Protein AF-W1XSA5-F1 (afdb_monomer)

Secondary structure (DSSP, 8-state):
-----------TT-EEEE-GGGHHHHHHTTTTS-STT----HHHHHHTT----TT-SSSHHHHHHHHHHHHS-S-EEEE-S--------SS--TTTS--TTHHHH-

Radius of gyration: 15.91 Å; Cα contacts (8 Å, |Δi|>4): 79; chains: 1; bounding box: 35×41×37 Å

Organism: NCBI:txid408170

Foldseek 3Di:
DDDDPPPPDPPPDDKDKAALVCVVVCVVVVVLQACQPDDDDPVQCVVQVQDFDPVAPHRSRSVSSVSCRVSDGDIDIDDPDPPDDDDDDPPDDPVNDDDPPVVVSD

Solvent-accessible surface area (backbone atoms only — not comparable to full-atom values): 7148 Å² total; per-residue (Å²): 143,80,90,76,80,80,71,67,69,85,62,78,89,55,61,51,78,41,50,68,87,47,45,67,57,41,54,76,67,62,60,43,62,55,61,87,83,63,89,78,64,64,68,56,34,65,76,66,69,62,67,72,51,86,88,46,90,67,61,31,46,26,50,40,48,48,54,47,54,69,73,49,85,65,74,46,79,46,64,62,61,82,86,66,89,86,84,84,70,98,57,87,39,84,90,70,54,89,60,98,55,52,86,77,73,108

Structure (mmCIF, N/CA/C/O backbone):
data_AF-W1XSA5-F1
#
_entry.id   AF-W1XSA5-F1
#
loop_
_atom_site.group_PDB
_atom_site.id
_atom_site.type_symbol
_atom_site.label_atom_id
_atom_site.label_alt_id
_atom_site.label_comp_id
_atom_site.label_asym_id
_atom_site.label_entity_id
_atom_site.label_seq_id
_atom_site.pdbx_PDB_ins_code
_atom_site.Cartn_x
_atom_site.Cartn_y
_atom_site.Cartn_z
_atom_site.occupancy
_atom_site.B_iso_or_equiv
_atom_site.auth_seq_id
_atom_site.auth_comp_id
_atom_site.auth_asym_id
_atom_site.auth_atom_id
_atom_site.pdbx_PDB_model_num
ATOM 1 N N . LYS A 1 1 ? 7.020 -29.120 0.492 1.00 42.50 1 LYS A N 1
ATOM 2 C CA . LYS A 1 1 ? 6.938 -28.919 1.964 1.00 42.50 1 LYS A CA 1
ATOM 3 C C . LYS A 1 1 ? 7.883 -27.783 2.342 1.00 42.50 1 LYS A C 1
ATOM 5 O O . LYS A 1 1 ? 9.059 -28.045 2.530 1.00 42.50 1 LYS A O 1
ATOM 10 N N . SER A 1 2 ? 7.400 -26.546 2.431 1.00 34.56 2 SER A N 1
ATOM 11 C CA . SER A 1 2 ? 8.154 -25.473 3.085 1.00 34.56 2 SER A CA 1
ATOM 12 C C . SER A 1 2 ? 7.176 -24.592 3.850 1.00 34.56 2 SER A C 1
ATOM 14 O O . SER A 1 2 ? 6.292 -23.957 3.285 1.00 34.56 2 SER A O 1
ATOM 16 N N . ASN A 1 3 ? 7.273 -24.688 5.171 1.00 41.38 3 ASN A N 1
ATOM 17 C CA . ASN A 1 3 ? 6.504 -23.929 6.139 1.00 41.38 3 ASN A CA 1
ATOM 18 C C . ASN A 1 3 ? 7.018 -22.489 6.171 1.00 41.38 3 ASN A C 1
ATOM 20 O O . ASN A 1 3 ? 8.068 -22.241 6.758 1.00 41.38 3 ASN A O 1
ATOM 24 N N . ARG A 1 4 ? 6.230 -21.537 5.673 1.00 43.44 4 ARG A N 1
ATOM 25 C CA . ARG A 1 4 ? 6.171 -20.183 6.250 1.00 43.44 4 ARG A CA 1
ATOM 26 C C . ARG A 1 4 ? 4.731 -19.701 6.344 1.00 43.44 4 ARG A C 1
ATOM 28 O O . ARG A 1 4 ? 4.363 -18.629 5.888 1.00 43.44 4 ARG A O 1
ATOM 35 N N . LYS A 1 5 ? 3.903 -20.505 7.010 1.00 45.41 5 LYS A N 1
ATOM 36 C CA . LYS A 1 5 ? 2.730 -19.966 7.688 1.00 45.41 5 LYS A CA 1
ATOM 37 C C . LYS A 1 5 ? 3.240 -19.198 8.902 1.00 45.41 5 LYS A C 1
ATOM 39 O O . LYS A 1 5 ? 3.378 -19.783 9.973 1.00 45.41 5 LYS A O 1
ATOM 44 N N . GLN A 1 6 ? 3.543 -17.913 8.748 1.00 45.28 6 GLN A N 1
ATOM 45 C CA . GLN A 1 6 ? 3.586 -17.038 9.915 1.00 45.28 6 GLN A CA 1
ATOM 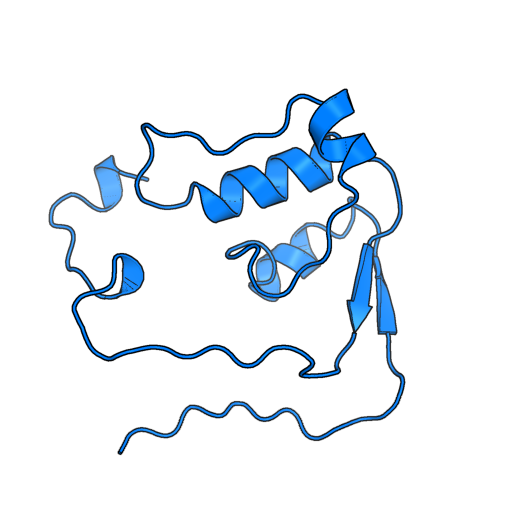46 C C . GLN A 1 6 ? 2.126 -16.767 10.298 1.00 45.28 6 GLN A C 1
ATOM 48 O O . GLN A 1 6 ? 1.552 -15.728 9.999 1.00 45.28 6 GLN A O 1
ATOM 53 N N . ILE A 1 7 ? 1.485 -17.791 10.870 1.00 44.00 7 ILE A N 1
ATOM 54 C CA . ILE A 1 7 ? 0.234 -17.616 11.595 1.00 44.00 7 ILE A CA 1
ATOM 55 C C . ILE A 1 7 ? 0.648 -16.905 12.874 1.00 44.00 7 ILE A C 1
ATOM 57 O O . ILE A 1 7 ? 1.108 -17.533 13.827 1.00 44.00 7 ILE A O 1
ATOM 61 N N . LEU A 1 8 ? 0.530 -15.581 12.866 1.00 39.62 8 LEU A N 1
ATOM 62 C CA . LEU A 1 8 ? 0.326 -14.853 14.103 1.00 39.62 8 LEU A CA 1
ATOM 63 C C . LEU A 1 8 ? -1.017 -15.362 14.644 1.00 39.62 8 LEU A C 1
ATOM 65 O O . LEU A 1 8 ? -2.052 -15.257 13.987 1.00 39.62 8 LEU A O 1
ATOM 69 N N . SER A 1 9 ? -0.965 -16.058 15.778 1.00 40.66 9 SER A N 1
ATOM 70 C CA . SER A 1 9 ? -2.136 -16.515 16.529 1.00 40.66 9 SER A CA 1
ATOM 71 C C . SER A 1 9 ? -3.151 -15.375 16.697 1.00 40.66 9 SER A C 1
ATOM 73 O O . SER A 1 9 ? -2.713 -14.232 16.837 1.00 40.66 9 SER A O 1
ATOM 75 N N . PRO A 1 10 ? -4.471 -15.644 16.744 1.00 41.78 10 PRO A N 1
ATOM 76 C CA . PRO A 1 10 ? -5.47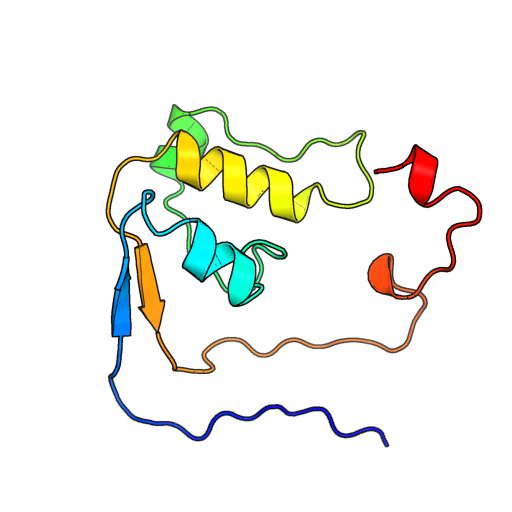9 -14.596 16.842 1.00 41.78 10 PRO A CA 1
ATOM 77 C C . PRO A 1 10 ? -5.429 -13.956 18.235 1.00 41.78 10 PRO A C 1
ATOM 79 O O . PRO A 1 10 ? -6.114 -14.387 19.163 1.00 41.78 10 PRO A O 1
ATOM 82 N N . LEU A 1 11 ? -4.593 -12.932 18.392 1.00 43.62 11 LEU A N 1
ATOM 83 C CA . LEU A 1 11 ? -4.739 -11.950 19.456 1.00 43.62 11 LEU A CA 1
ATOM 84 C C . LEU A 1 11 ? -5.926 -11.078 19.045 1.00 43.62 11 LEU A C 1
ATOM 86 O O . LEU A 1 11 ? -5.840 -10.294 18.103 1.00 43.62 11 LEU A O 1
ATOM 90 N N . LYS A 1 12 ? -7.068 -11.341 19.684 1.00 48.50 12 LYS A N 1
ATOM 91 C CA . LYS A 1 12 ? -8.342 -10.661 19.443 1.00 48.50 12 LYS A CA 1
ATOM 92 C C . LYS A 1 12 ? -8.186 -9.144 19.595 1.00 48.50 12 LYS A C 1
ATOM 94 O O . LYS A 1 12 ? -7.674 -8.687 20.611 1.00 48.50 12 LYS A O 1
ATOM 99 N N . ASP A 1 13 ? -8.701 -8.407 18.614 1.00 55.09 13 ASP A N 1
ATOM 100 C CA . ASP A 1 13 ? -9.112 -6.997 18.700 1.00 55.09 13 ASP A CA 1
ATOM 101 C C . ASP A 1 13 ? -8.045 -5.912 18.949 1.00 55.09 13 ASP A C 1
ATOM 103 O O . ASP A 1 13 ? -8.393 -4.757 19.205 1.00 55.09 13 ASP A O 1
ATOM 107 N N . GLU A 1 14 ? -6.752 -6.195 18.789 1.00 73.75 14 GLU A N 1
ATOM 108 C CA . GLU A 1 14 ? -5.744 -5.128 18.817 1.00 73.75 14 GLU A CA 1
ATOM 109 C C . GLU A 1 14 ? -5.548 -4.525 17.420 1.00 73.75 14 GLU A C 1
ATOM 111 O O . GLU A 1 14 ? -4.915 -5.099 16.529 1.00 73.75 14 GLU A O 1
ATOM 116 N N . SER A 1 15 ? -6.119 -3.332 17.223 1.00 81.75 15 SER A N 1
ATOM 117 C CA . SER A 1 15 ? -5.815 -2.482 16.075 1.00 81.75 15 SER A CA 1
ATOM 118 C C . SER A 1 15 ? -5.096 -1.220 16.514 1.00 81.75 15 SER A C 1
ATOM 120 O O . SER A 1 15 ? -5.584 -0.515 17.398 1.00 81.75 15 SER A O 1
ATOM 122 N N . ILE A 1 16 ? -4.003 -0.889 15.839 1.00 88.94 16 ILE A N 1
ATOM 123 C CA . ILE A 1 16 ? -3.302 0.377 16.034 1.00 88.94 16 ILE A CA 1
ATOM 124 C C . ILE A 1 16 ? -3.766 1.395 14.995 1.00 88.94 16 ILE A C 1
ATOM 126 O O . ILE A 1 16 ? -4.085 1.053 13.851 1.00 88.94 16 ILE A O 1
ATOM 130 N N . ILE A 1 17 ? -3.812 2.656 15.411 1.00 89.81 17 ILE A N 1
ATOM 131 C CA . ILE A 1 17 ? -4.094 3.790 14.538 1.00 89.81 17 ILE A CA 1
ATOM 132 C C . ILE A 1 17 ? -2.788 4.556 14.367 1.00 89.81 17 ILE A C 1
ATOM 134 O O . ILE A 1 17 ? -2.210 5.009 15.350 1.00 89.81 17 ILE A O 1
ATOM 138 N N . LEU A 1 18 ? -2.348 4.689 13.122 1.00 88.00 18 LEU A N 1
ATOM 139 C CA . LEU A 1 18 ? -1.174 5.461 12.735 1.00 88.00 18 LEU A CA 1
ATOM 140 C C . LEU A 1 18 ? -1.573 6.690 11.921 1.00 88.00 18 LEU A C 1
ATOM 142 O O . LE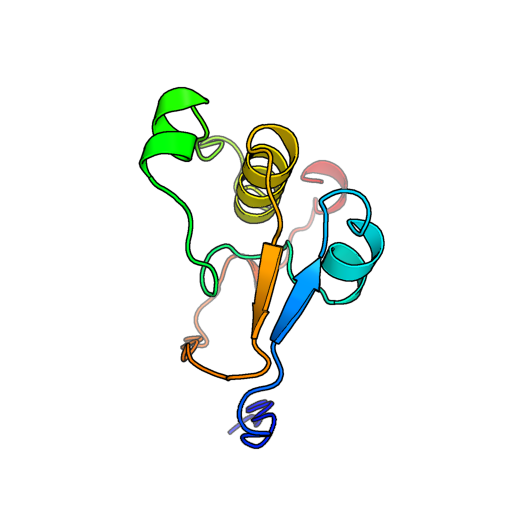U A 1 18 ? -2.643 6.730 11.302 1.00 88.00 18 LEU A O 1
ATOM 146 N N . ASP A 1 19 ? -0.689 7.675 11.883 1.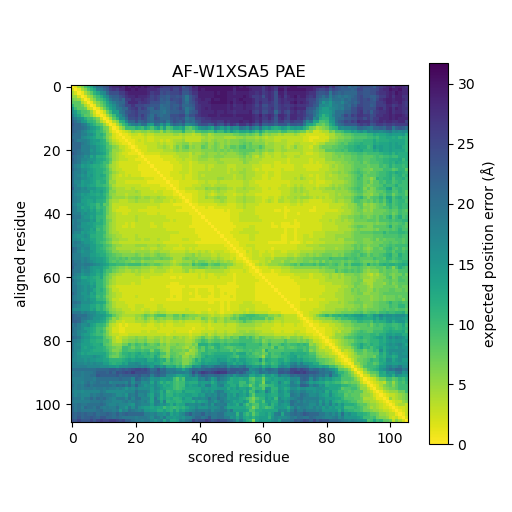00 86.31 19 ASP A N 1
ATOM 147 C CA . ASP A 1 19 ? -0.740 8.794 10.948 1.00 86.31 19 ASP A CA 1
ATOM 148 C C . ASP A 1 19 ? 0.299 8.592 9.830 1.00 86.31 19 ASP A C 1
ATOM 150 O O . ASP A 1 19 ? 1.216 7.777 9.935 1.00 86.31 19 ASP A O 1
ATOM 154 N N . ARG A 1 20 ? 0.207 9.371 8.747 1.00 81.38 20 ARG A N 1
ATOM 155 C CA . ARG A 1 20 ? 1.218 9.372 7.677 1.00 81.38 20 ARG A CA 1
ATOM 156 C C . ARG A 1 20 ? 2.626 9.661 8.208 1.00 81.38 20 ARG A C 1
ATOM 158 O O . ARG A 1 20 ? 3.608 9.238 7.608 1.00 81.38 20 ARG A O 1
ATOM 165 N N . LYS A 1 21 ? 2.727 10.409 9.314 1.00 84.31 21 LYS A N 1
ATOM 166 C CA . LYS A 1 21 ? 4.004 10.742 9.966 1.00 84.31 21 LYS A CA 1
ATOM 167 C C . LYS A 1 21 ? 4.708 9.507 10.534 1.00 84.31 21 LYS A C 1
ATOM 169 O O . LYS A 1 21 ? 5.930 9.514 10.638 1.00 84.31 21 LYS A O 1
ATOM 174 N N . ASP A 1 22 ? 3.967 8.432 10.799 1.00 86.75 22 ASP A N 1
ATOM 175 C CA . ASP A 1 22 ? 4.496 7.141 11.248 1.00 86.75 22 ASP A CA 1
ATOM 176 C C . ASP A 1 22 ? 5.008 6.280 10.081 1.00 86.75 22 ASP A C 1
ATOM 178 O O . ASP A 1 22 ? 5.143 5.061 10.202 1.00 86.75 22 ASP A O 1
ATOM 182 N N . PHE A 1 23 ? 5.306 6.907 8.938 1.00 86.44 23 PHE A N 1
ATOM 183 C CA . PHE A 1 23 ? 5.831 6.276 7.729 1.00 86.44 23 PHE A CA 1
ATOM 184 C C . PHE A 1 23 ? 6.945 5.262 8.011 1.00 86.44 23 PHE A C 1
ATOM 186 O O . PHE A 1 23 ? 6.911 4.146 7.495 1.00 86.44 23 PHE A O 1
ATOM 193 N N . PHE A 1 24 ? 7.905 5.622 8.868 1.00 88.00 24 PHE A N 1
ATOM 194 C CA . PHE A 1 24 ? 9.020 4.740 9.211 1.00 88.00 24 PHE A CA 1
ATOM 195 C C . PHE A 1 24 ? 8.561 3.422 9.844 1.00 88.00 24 PHE A C 1
ATOM 197 O O . PHE A 1 24 ? 9.154 2.385 9.562 1.00 88.00 24 PHE A O 1
ATOM 204 N N . ASN A 1 25 ? 7.480 3.423 10.629 1.00 88.75 25 ASN A N 1
ATOM 205 C CA . ASN A 1 25 ? 6.924 2.195 11.200 1.00 88.75 25 ASN A CA 1
ATOM 206 C C . ASN A 1 25 ? 6.315 1.312 10.104 1.00 88.75 25 ASN A C 1
ATOM 208 O O . ASN A 1 25 ? 6.603 0.119 10.038 1.00 88.75 25 ASN A O 1
ATOM 212 N N . LEU A 1 26 ? 5.539 1.907 9.191 1.00 88.00 26 LEU A N 1
ATOM 213 C CA . LEU A 1 26 ? 4.937 1.196 8.055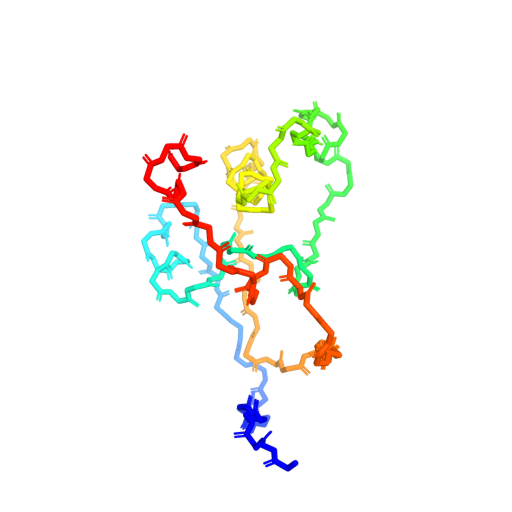 1.00 88.00 26 LEU A CA 1
ATOM 214 C C . LEU A 1 26 ? 5.995 0.555 7.151 1.00 88.00 26 LEU A C 1
ATOM 216 O O . LEU A 1 26 ? 5.829 -0.586 6.713 1.00 88.00 26 LEU A O 1
ATOM 220 N N . TYR A 1 27 ? 7.074 1.291 6.885 1.00 89.06 27 TYR A N 1
ATOM 221 C CA . TYR A 1 27 ? 8.198 0.817 6.088 1.00 89.06 27 TYR A CA 1
ATOM 222 C C . TYR A 1 27 ? 8.949 -0.317 6.798 1.00 89.06 27 TYR A C 1
ATOM 224 O O . TYR A 1 27 ? 9.115 -1.392 6.225 1.00 89.06 27 TYR A O 1
ATOM 232 N N . ASN A 1 28 ? 9.320 -0.126 8.070 1.00 87.75 28 ASN A N 1
ATOM 233 C CA . ASN A 1 28 ? 10.061 -1.122 8.853 1.00 87.75 28 ASN A CA 1
ATOM 234 C C . ASN A 1 28 ? 9.283 -2.430 9.051 1.00 87.75 28 ASN A C 1
ATOM 236 O O . ASN A 1 28 ? 9.883 -3.500 9.120 1.00 87.75 28 ASN A O 1
ATOM 240 N N . TRP A 1 29 ? 7.952 -2.368 9.118 1.00 87.56 29 TRP A N 1
ATOM 241 C CA . TRP A 1 29 ? 7.096 -3.555 9.212 1.00 87.56 29 TRP A CA 1
ATOM 242 C C . TRP A 1 29 ? 6.777 -4.192 7.859 1.00 87.56 29 TRP A C 1
ATOM 244 O O . TRP A 1 29 ? 5.945 -5.095 7.790 1.00 87.56 29 TRP A O 1
ATOM 254 N N . ASN A 1 30 ? 7.425 -3.739 6.780 1.00 87.25 30 ASN A N 1
ATOM 255 C CA . ASN A 1 30 ? 7.237 -4.269 5.433 1.00 87.25 30 ASN A CA 1
ATOM 256 C C . ASN A 1 30 ? 5.775 -4.164 4.949 1.00 87.25 30 ASN A C 1
ATOM 258 O O . ASN A 1 30 ? 5.323 -4.944 4.110 1.00 87.25 30 ASN A O 1
ATOM 262 N N . LEU A 1 31 ? 5.016 -3.194 5.475 1.00 88.50 31 LEU A N 1
ATOM 263 C CA . LEU A 1 31 ? 3.598 -3.028 5.163 1.00 88.50 31 LEU A CA 1
ATOM 264 C C . LEU A 1 31 ? 3.371 -2.232 3.880 1.00 88.50 31 LEU A C 1
ATOM 266 O O . LEU A 1 31 ? 2.237 -2.172 3.431 1.00 88.50 31 LEU A O 1
ATOM 270 N N . LEU A 1 32 ? 4.388 -1.633 3.263 1.00 89.69 32 LEU A N 1
ATOM 271 C CA . LEU A 1 32 ? 4.212 -0.791 2.072 1.00 89.69 32 LEU A CA 1
ATOM 272 C C . LEU A 1 32 ? 4.382 -1.533 0.745 1.00 89.69 32 LEU A C 1
ATOM 274 O O . LEU A 1 32 ? 4.033 -0.985 -0.291 1.00 89.69 32 LEU A O 1
ATOM 278 N N . ASN A 1 33 ? 4.871 -2.770 0.762 1.00 87.44 33 ASN A N 1
ATOM 279 C CA . ASN A 1 33 ? 5.352 -3.422 -0.458 1.00 87.44 33 ASN A CA 1
ATOM 280 C C . ASN A 1 33 ? 4.271 -4.080 -1.315 1.00 87.44 33 ASN A C 1
ATOM 282 O O . ASN A 1 33 ? 4.499 -4.285 -2.496 1.00 87.44 33 ASN A O 1
ATOM 286 N N . SER A 1 34 ? 3.097 -4.385 -0.759 1.00 88.00 34 SER A N 1
ATOM 287 C CA . SER A 1 34 ? 2.001 -4.994 -1.520 1.00 88.00 34 SER A CA 1
ATOM 288 C C . SER A 1 34 ? 0.650 -4.393 -1.130 1.00 88.00 34 SER A C 1
ATOM 290 O O . SER A 1 34 ? 0.413 -4.163 0.060 1.00 88.00 34 SER A O 1
ATOM 292 N N . PRO A 1 35 ? -0.263 -4.142 -2.080 1.00 89.50 35 PRO A N 1
ATOM 293 C CA . PRO A 1 35 ? -1.621 -3.683 -1.796 1.00 89.50 35 PRO A CA 1
ATOM 294 C C . PRO A 1 35 ? -2.557 -4.816 -1.331 1.00 89.50 35 PRO A C 1
ATOM 296 O O . PRO A 1 35 ? -3.627 -4.533 -0.796 1.00 89.50 35 PRO A O 1
ATOM 299 N N . CYS A 1 36 ? -2.173 -6.089 -1.500 1.00 85.12 36 CYS A N 1
ATOM 300 C CA . CYS A 1 36 ? -3.066 -7.254 -1.398 1.00 85.12 36 CYS A CA 1
ATOM 301 C C . CYS A 1 36 ? -3.735 -7.464 -0.029 1.00 85.12 36 CYS A C 1
ATOM 303 O O . CYS A 1 36 ? -4.790 -8.081 0.046 1.00 85.12 36 CYS A O 1
ATOM 305 N N . ASN A 1 37 ? -3.154 -6.952 1.054 1.00 87.00 37 ASN A N 1
ATOM 306 C CA . ASN A 1 37 ? -3.698 -7.064 2.411 1.00 87.00 37 ASN A CA 1
ATOM 307 C C . ASN A 1 37 ? -4.301 -5.746 2.932 1.00 87.00 37 ASN A C 1
ATOM 309 O O . ASN A 1 37 ? -4.353 -5.528 4.143 1.00 87.00 37 ASN A O 1
ATOM 313 N N . LYS A 1 38 ? -4.705 -4.839 2.035 1.00 90.44 38 LYS A N 1
ATOM 314 C CA . LYS A 1 38 ? -5.191 -3.498 2.385 1.00 90.44 38 LYS A CA 1
ATOM 315 C C . LYS A 1 38 ? -6.540 -3.202 1.763 1.00 90.44 38 LYS A C 1
ATOM 317 O O . LYS A 1 38 ? -6.891 -3.689 0.693 1.00 90.44 38 LYS A O 1
ATOM 322 N N . ILE A 1 39 ? -7.276 -2.329 2.439 1.00 92.69 39 ILE A N 1
ATOM 323 C CA . ILE A 1 39 ? -8.542 -1.789 1.957 1.00 92.69 39 ILE A CA 1
ATOM 324 C C . ILE A 1 39 ? -8.347 -0.299 1.700 1.00 92.69 39 ILE A C 1
ATOM 326 O O . ILE A 1 39 ? -7.964 0.453 2.596 1.00 92.69 39 ILE A O 1
ATOM 330 N N . PHE A 1 40 ? -8.647 0.128 0.477 1.00 94.12 40 PHE A N 1
ATOM 331 C CA . PHE A 1 40 ? -8.517 1.515 0.045 1.00 94.12 40 PHE A CA 1
ATOM 332 C C . PHE A 1 40 ? -9.883 2.135 -0.234 1.00 94.12 40 PHE A C 1
ATOM 334 O O . PHE A 1 40 ? -10.807 1.480 -0.720 1.00 94.12 40 PHE A O 1
ATOM 341 N N . ASN A 1 41 ? -10.013 3.434 0.026 1.00 95.19 41 ASN A N 1
ATOM 342 C CA . ASN A 1 41 ? -11.222 4.162 -0.322 1.00 95.19 41 ASN A CA 1
ATOM 343 C C . ASN A 1 41 ? -11.209 4.51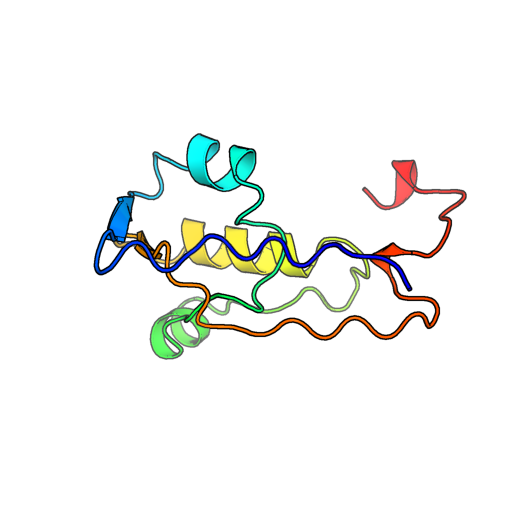2 -1.818 1.00 95.19 41 ASN A C 1
ATOM 345 O O . ASN A 1 41 ? -10.463 5.392 -2.254 1.00 95.19 41 ASN A O 1
ATOM 349 N N . ARG A 1 42 ? -12.087 3.865 -2.593 1.00 95.94 42 ARG A N 1
ATOM 350 C CA . ARG A 1 42 ? -12.208 4.072 -4.045 1.00 95.94 42 ARG A CA 1
ATOM 351 C C . ARG A 1 42 ? -12.445 5.533 -4.440 1.00 95.94 42 ARG A C 1
ATOM 353 O O . ARG A 1 42 ? -11.884 5.992 -5.430 1.00 95.94 42 ARG A O 1
ATOM 360 N N . ASN A 1 43 ? -13.240 6.279 -3.672 1.00 96.94 43 ASN A N 1
ATOM 361 C CA . ASN A 1 43 ? -13.519 7.682 -3.985 1.00 96.94 43 ASN A CA 1
ATOM 362 C C . ASN A 1 43 ? -12.256 8.536 -3.864 1.00 96.94 43 ASN A C 1
ATOM 364 O O . ASN A 1 43 ? -12.055 9.435 -4.676 1.00 96.94 43 ASN A O 1
ATOM 3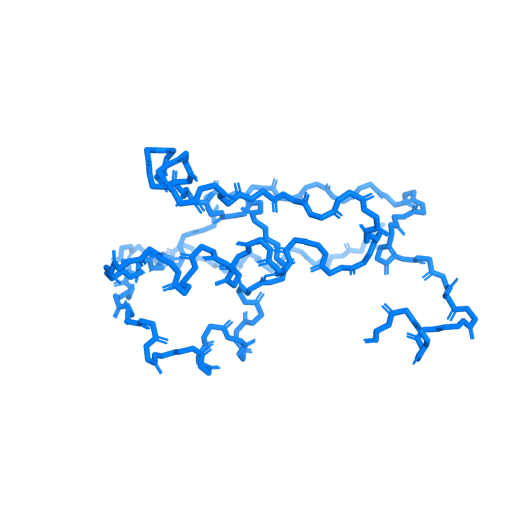68 N N . LYS A 1 44 ? -11.386 8.238 -2.890 1.00 96.12 44 LYS A N 1
ATOM 369 C CA . LYS A 1 44 ? -10.096 8.923 -2.763 1.00 96.12 44 LYS A CA 1
ATOM 370 C C . LYS A 1 44 ? -9.156 8.573 -3.920 1.00 96.12 44 LYS A C 1
ATOM 372 O O . LYS A 1 44 ? -8.583 9.490 -4.498 1.00 96.12 44 LYS A O 1
ATOM 377 N N . ILE A 1 45 ? -9.074 7.295 -4.311 1.00 96.94 45 ILE A N 1
ATOM 378 C CA . ILE A 1 45 ? -8.283 6.848 -5.477 1.00 96.94 45 ILE A CA 1
ATOM 379 C C . ILE A 1 45 ? -8.677 7.638 -6.727 1.00 96.94 45 ILE A C 1
ATOM 381 O O . ILE A 1 45 ? -7.826 8.261 -7.358 1.00 96.94 45 ILE A O 1
ATOM 385 N N . ASN A 1 46 ? -9.976 7.669 -7.037 1.00 96.94 46 ASN A N 1
ATOM 386 C CA . ASN A 1 46 ? -10.491 8.356 -8.219 1.00 96.94 46 ASN A CA 1
ATOM 387 C C . ASN A 1 46 ? -10.281 9.873 -8.138 1.00 96.94 46 ASN A C 1
ATOM 389 O O . ASN A 1 46 ? -9.863 10.489 -9.109 1.00 96.94 46 ASN A O 1
ATOM 393 N N . LYS A 1 47 ? -10.546 10.484 -6.975 1.00 97.38 47 LYS A N 1
ATOM 394 C CA . LYS A 1 47 ? -10.383 11.932 -6.776 1.00 97.38 47 LYS A CA 1
ATOM 395 C C . LYS A 1 47 ? -8.937 12.387 -6.990 1.00 97.38 47 LYS A C 1
ATOM 397 O O . LYS A 1 47 ? -8.715 13.490 -7.478 1.00 97.38 47 LYS A O 1
ATOM 402 N N . HIS A 1 48 ? -7.972 11.564 -6.589 1.00 96.88 48 HIS A N 1
ATOM 403 C CA . HIS A 1 48 ? -6.548 11.887 -6.627 1.00 96.88 48 HIS A CA 1
ATOM 404 C C . HIS A 1 48 ? -5.809 11.274 -7.829 1.00 96.88 48 HIS A C 1
ATOM 406 O O . HIS A 1 48 ? -4.587 11.411 -7.911 1.00 96.88 48 HIS A O 1
ATOM 412 N N . ASN A 1 49 ? -6.533 10.632 -8.758 1.00 96.62 49 ASN A N 1
ATOM 413 C CA . ASN A 1 49 ? -5.987 9.940 -9.931 1.00 96.62 49 ASN A CA 1
ATOM 414 C C . ASN A 1 49 ? -4.822 8.991 -9.588 1.00 96.62 49 ASN A C 1
ATOM 416 O O . ASN A 1 49 ? -3.810 8.950 -10.288 1.00 96.62 49 ASN A O 1
ATOM 420 N N . ILE A 1 50 ? -4.959 8.238 -8.495 1.00 96.94 50 ILE A N 1
ATOM 421 C CA . ILE A 1 50 ? -3.950 7.263 -8.064 1.00 96.94 50 ILE A CA 1
ATOM 422 C C . ILE A 1 50 ? -4.074 6.021 -8.954 1.00 96.94 50 ILE A C 1
ATOM 424 O O . ILE A 1 50 ? -5.160 5.453 -9.090 1.00 96.94 50 ILE A O 1
ATOM 428 N N . SER A 1 51 ? -2.977 5.601 -9.581 1.00 94.94 51 SER A N 1
ATOM 429 C CA . SER A 1 51 ? -2.969 4.465 -10.509 1.00 94.94 51 SER A CA 1
ATOM 430 C C . SER A 1 51 ? -1.598 3.793 -10.576 1.00 94.94 51 SER A C 1
ATOM 432 O O . SER A 1 51 ? -0.589 4.394 -10.219 1.00 94.94 51 SER A O 1
ATOM 434 N N . TYR A 1 52 ? -1.567 2.540 -11.031 1.00 93.56 52 TYR A N 1
ATOM 435 C CA . TYR A 1 52 ? -0.321 1.798 -11.221 1.00 93.56 52 TYR A CA 1
ATOM 436 C C . TYR A 1 52 ? 0.484 2.337 -12.405 1.00 93.56 52 TYR A C 1
ATOM 438 O O . TYR A 1 52 ? -0.063 2.627 -13.476 1.00 93.56 52 TYR A O 1
ATOM 446 N N . ILE A 1 53 ? 1.805 2.390 -12.235 1.00 90.56 53 ILE A N 1
ATOM 447 C CA . ILE A 1 53 ? 2.745 2.744 -13.299 1.00 90.56 53 ILE A CA 1
ATOM 448 C C . ILE A 1 53 ? 2.956 1.519 -14.192 1.00 90.56 53 ILE A C 1
ATOM 450 O O . ILE A 1 53 ? 3.709 0.615 -13.861 1.00 90.56 53 ILE A O 1
ATOM 454 N N . LYS A 1 54 ? 2.306 1.500 -15.359 1.00 88.38 54 LYS A N 1
ATOM 455 C CA . LYS A 1 54 ? 2.321 0.343 -16.280 1.00 88.38 54 LYS A CA 1
ATOM 456 C C . LYS A 1 54 ? 3.691 0.014 -16.877 1.00 88.38 54 LYS A C 1
ATOM 458 O O . LYS A 1 54 ? 3.881 -1.081 -17.391 1.00 88.38 54 LYS A O 1
ATOM 463 N N . THR A 1 55 ? 4.609 0.976 -16.886 1.00 88.38 55 THR A N 1
ATOM 464 C CA . THR A 1 55 ? 5.968 0.806 -17.420 1.00 88.38 55 THR A CA 1
ATOM 465 C C . THR A 1 55 ? 6.935 0.223 -16.398 1.00 88.38 55 THR A C 1
ATOM 467 O O . THR A 1 55 ? 8.065 -0.090 -16.760 1.00 88.38 55 THR A O 1
ATOM 470 N N . LEU A 1 56 ? 6.518 0.111 -15.136 1.00 84.94 56 LEU A N 1
ATOM 471 C CA . LEU A 1 56 ? 7.331 -0.414 -14.055 1.00 84.94 56 LEU A CA 1
ATOM 472 C C . LEU A 1 56 ? 6.876 -1.841 -13.744 1.00 84.94 56 LEU A C 1
ATOM 474 O O . LEU A 1 56 ? 5.687 -2.090 -13.579 1.00 84.94 56 LEU A O 1
ATOM 478 N N . SER A 1 57 ? 7.827 -2.773 -13.722 1.00 79.31 57 SER A N 1
ATOM 479 C CA . SER A 1 57 ? 7.563 -4.198 -13.467 1.00 79.31 57 SER A CA 1
ATOM 480 C C . SER A 1 57 ? 7.985 -4.658 -12.069 1.00 79.31 57 SER A C 1
ATOM 482 O O . SER A 1 57 ? 7.755 -5.813 -11.730 1.00 79.31 57 SER A O 1
ATOM 484 N N . LEU A 1 58 ? 8.664 -3.795 -11.307 1.00 83.19 58 LEU A N 1
ATOM 485 C CA . LEU A 1 58 ? 9.083 -4.042 -9.931 1.00 83.19 58 LEU A CA 1
ATOM 486 C C . LEU A 1 58 ? 8.836 -2.784 -9.101 1.00 83.19 58 LEU A C 1
ATOM 488 O O . LEU A 1 58 ? 9.319 -1.706 -9.442 1.00 83.19 58 LEU A O 1
ATOM 492 N N . GLY A 1 59 ? 8.132 -2.929 -7.981 1.00 85.56 59 GLY A N 1
ATOM 493 C CA . GLY A 1 59 ? 7.890 -1.836 -7.037 1.00 85.56 59 GLY A CA 1
ATOM 494 C C . GLY A 1 59 ? 6.718 -0.920 -7.399 1.00 85.56 59 GLY A C 1
ATOM 495 O O . GLY A 1 59 ? 6.435 0.015 -6.649 1.00 85.56 59 GLY A O 1
ATOM 496 N N . GLU A 1 60 ? 5.984 -1.195 -8.478 1.00 91.50 60 GLU A N 1
ATOM 497 C CA . GLU A 1 60 ? 4.749 -0.489 -8.837 1.00 91.50 60 GLU A CA 1
ATOM 498 C C . GLU A 1 60 ? 3.693 -0.573 -7.727 1.00 91.50 60 GLU A C 1
ATOM 500 O O . GLU A 1 60 ? 2.999 0.409 -7.455 1.00 91.50 60 GLU A O 1
ATOM 505 N N . ASP A 1 61 ? 3.642 -1.711 -7.033 1.00 92.62 61 ASP A N 1
ATOM 506 C CA . ASP A 1 61 ? 2.805 -1.947 -5.858 1.00 92.62 61 ASP A CA 1
ATOM 507 C C . ASP A 1 61 ? 3.152 -1.001 -4.704 1.00 92.62 61 ASP A C 1
ATOM 509 O O . ASP A 1 61 ? 2.272 -0.393 -4.084 1.00 92.62 61 ASP A O 1
ATOM 513 N N . MET A 1 62 ? 4.449 -0.850 -4.422 1.00 91.94 62 MET A N 1
ATOM 514 C CA . MET A 1 62 ? 4.925 0.053 -3.380 1.00 91.94 62 MET A CA 1
ATOM 515 C C . MET A 1 62 ? 4.617 1.502 -3.742 1.00 91.94 62 MET A C 1
ATOM 517 O O . MET A 1 62 ? 4.106 2.244 -2.902 1.00 91.94 62 MET A O 1
ATOM 521 N N . ILE A 1 63 ? 4.858 1.899 -4.994 1.00 93.69 63 ILE A N 1
ATOM 522 C CA . ILE A 1 63 ? 4.555 3.253 -5.466 1.00 93.69 63 ILE A CA 1
ATOM 523 C C . ILE A 1 63 ? 3.062 3.555 -5.335 1.00 93.69 63 ILE A C 1
ATOM 525 O O . ILE A 1 63 ? 2.711 4.628 -4.851 1.00 93.69 63 ILE A O 1
ATOM 529 N N . PHE A 1 64 ? 2.180 2.618 -5.687 1.00 95.25 64 PHE A N 1
ATOM 530 C CA . PHE A 1 64 ? 0.740 2.794 -5.493 1.00 95.25 64 PHE A CA 1
ATOM 531 C C . PHE A 1 64 ? 0.386 3.056 -4.018 1.00 95.25 64 PHE A C 1
ATOM 533 O O . PHE A 1 64 ? -0.379 3.976 -3.711 1.00 95.25 64 PHE A O 1
ATOM 540 N N . ASN A 1 65 ? 0.967 2.287 -3.090 1.00 93.81 65 ASN A N 1
ATOM 541 C CA . ASN A 1 65 ? 0.737 2.466 -1.655 1.00 93.81 65 ASN A CA 1
ATOM 542 C C . ASN A 1 65 ? 1.249 3.825 -1.154 1.00 93.81 65 ASN A C 1
ATOM 544 O O . ASN A 1 65 ? 0.556 4.489 -0.380 1.00 93.81 65 ASN A O 1
ATOM 548 N N . LEU A 1 66 ? 2.429 4.252 -1.609 1.00 92.75 66 LEU A N 1
ATOM 549 C CA . LEU A 1 66 ? 3.007 5.557 -1.281 1.00 92.75 66 LEU A CA 1
ATOM 550 C C . LEU A 1 66 ? 2.146 6.706 -1.814 1.00 92.75 66 LEU A C 1
ATOM 552 O O . LEU A 1 66 ? 1.809 7.613 -1.054 1.00 92.75 66 LEU A O 1
ATOM 556 N N . ASP A 1 67 ? 1.719 6.625 -3.075 1.00 94.69 67 ASP A N 1
ATOM 557 C CA . ASP A 1 67 ? 0.893 7.648 -3.721 1.00 94.69 67 ASP A CA 1
ATOM 558 C C . ASP A 1 67 ? -0.452 7.816 -2.996 1.00 94.69 67 ASP A C 1
ATOM 560 O O . ASP A 1 67 ? -0.938 8.930 -2.770 1.00 94.69 67 ASP A O 1
ATOM 564 N N . TYR A 1 68 ? -1.032 6.701 -2.537 1.00 94.88 68 TYR A N 1
ATOM 565 C CA . TYR A 1 68 ? -2.225 6.737 -1.701 1.00 94.88 68 TYR A CA 1
ATOM 566 C C . TYR A 1 68 ? -1.962 7.393 -0.340 1.00 94.88 68 TYR A C 1
ATOM 568 O O . TYR A 1 68 ? -2.735 8.265 0.058 1.00 94.88 68 TYR A O 1
ATOM 576 N N . LEU A 1 69 ? -0.895 7.014 0.369 1.00 92.25 69 LEU A N 1
ATOM 577 C CA . LEU A 1 69 ? -0.556 7.573 1.688 1.00 92.25 69 LEU A CA 1
ATOM 578 C C . LEU A 1 69 ? -0.259 9.076 1.647 1.00 92.25 69 LEU A C 1
ATOM 580 O O . LEU A 1 69 ? -0.631 9.817 2.562 1.00 92.25 69 LEU A O 1
ATOM 584 N N . GLU A 1 70 ? 0.400 9.533 0.589 1.00 91.88 70 GLU A N 1
ATOM 585 C CA . GLU A 1 70 ? 0.749 10.936 0.409 1.00 91.88 70 GLU A CA 1
ATOM 586 C C . GLU A 1 70 ? -0.499 11.780 0.114 1.00 91.88 70 GLU A C 1
ATOM 588 O O . GLU A 1 70 ? -0.796 12.748 0.829 1.00 91.88 70 GLU A O 1
ATOM 593 N N . LYS A 1 71 ? -1.280 11.384 -0.900 1.00 93.56 71 LYS A N 1
ATOM 594 C CA . LYS A 1 71 ? -2.413 12.178 -1.400 1.00 93.56 71 LYS A CA 1
ATOM 595 C C . LYS A 1 71 ? -3.665 12.064 -0.531 1.00 93.56 71 LYS A C 1
ATOM 597 O O . LYS A 1 71 ? -4.462 13.003 -0.476 1.00 93.56 71 LYS A O 1
ATOM 602 N N . CYS A 1 72 ? -3.858 10.944 0.165 1.00 90.94 72 CYS A N 1
ATOM 603 C CA . CYS A 1 72 ? -5.051 10.704 0.971 1.00 90.94 72 CYS A CA 1
ATOM 604 C C . CYS A 1 72 ? -4.797 11.029 2.443 1.00 90.94 72 CYS A C 1
ATOM 606 O O . CYS A 1 72 ? -4.253 10.226 3.193 1.00 90.94 72 CYS A O 1
ATOM 608 N N . SER A 1 73 ? -5.286 12.180 2.901 1.00 82.12 73 SER A N 1
ATOM 609 C CA . SER A 1 73 ? -5.294 12.514 4.326 1.00 82.12 73 SER A CA 1
ATOM 610 C C . SER A 1 73 ? -6.185 11.577 5.151 1.00 82.12 73 SER A C 1
ATOM 612 O O . SER A 1 73 ? -7.243 11.123 4.693 1.00 82.12 73 SER A O 1
ATOM 614 N N . GLY A 1 74 ? -5.759 11.307 6.385 1.00 85.81 74 GLY A N 1
ATOM 615 C CA . GLY A 1 74 ? -6.490 10.510 7.368 1.00 85.81 74 GLY A CA 1
ATOM 616 C C . GLY A 1 74 ? -5.570 9.600 8.173 1.00 85.81 74 GLY A C 1
ATOM 617 O O . GLY A 1 74 ? -4.372 9.528 7.914 1.00 85.81 74 GLY A O 1
ATOM 618 N N . SER A 1 75 ? -6.160 8.907 9.141 1.00 89.00 75 SER A N 1
ATOM 619 C CA . SER A 1 75 ? -5.479 7.874 9.904 1.00 89.00 75 SER A CA 1
ATOM 620 C C . SER A 1 75 ? -5.495 6.528 9.177 1.00 89.00 75 SER A C 1
ATOM 622 O O . SER A 1 75 ? -6.378 6.236 8.364 1.00 89.00 75 SER A O 1
ATOM 624 N N . ILE A 1 76 ? -4.500 5.704 9.482 1.00 91.19 76 ILE A N 1
ATOM 625 C CA . ILE A 1 76 ? -4.310 4.357 8.952 1.00 91.19 76 ILE A CA 1
ATOM 626 C C . ILE A 1 76 ? -4.611 3.396 10.090 1.00 91.19 76 ILE A C 1
ATOM 628 O O . ILE A 1 76 ? -3.964 3.443 11.133 1.00 91.19 76 ILE A O 1
ATOM 632 N N . ARG A 1 77 ? -5.595 2.519 9.900 1.00 91.25 77 ARG A N 1
ATOM 633 C CA . ARG A 1 77 ? -5.895 1.460 10.863 1.00 91.25 77 ARG A CA 1
ATOM 634 C C . ARG A 1 77 ? -5.202 0.176 10.430 1.00 91.25 77 ARG A C 1
ATOM 636 O O . ARG A 1 77 ? -5.439 -0.298 9.321 1.00 91.25 77 ARG A O 1
ATOM 643 N N . ILE A 1 78 ? -4.394 -0.391 11.316 1.00 89.00 78 ILE A N 1
ATOM 644 C CA . ILE A 1 78 ? -3.745 -1.690 11.122 1.00 89.00 78 ILE A CA 1
ATOM 645 C C . ILE A 1 78 ? -4.349 -2.653 12.132 1.00 89.00 78 ILE A C 1
ATOM 647 O O . ILE A 1 78 ? -4.455 -2.319 13.308 1.00 89.00 78 ILE A O 1
ATOM 651 N N . THR A 1 79 ? -4.755 -3.829 11.666 1.00 87.56 79 THR A N 1
ATOM 652 C CA . THR A 1 79 ? -5.223 -4.928 12.514 1.00 87.56 79 THR A CA 1
ATOM 653 C C . THR A 1 79 ? -4.160 -6.017 12.569 1.00 87.56 79 THR A C 1
ATOM 655 O O . THR A 1 79 ? -3.498 -6.275 11.563 1.00 87.56 79 THR A O 1
ATOM 658 N N . ASN A 1 80 ? -3.999 -6.651 13.731 1.00 82.56 80 ASN A N 1
ATOM 659 C CA . ASN A 1 80 ? -3.148 -7.833 13.882 1.00 82.56 80 ASN A CA 1
ATOM 660 C C . ASN A 1 80 ? -3.852 -9.132 13.430 1.00 82.56 80 ASN A C 1
ATOM 662 O O . ASN A 1 80 ? -3.313 -10.230 13.549 1.00 82.56 80 ASN A O 1
ATOM 666 N N . GLU A 1 81 ? -5.079 -9.026 12.921 1.00 80.12 81 GLU A N 1
ATOM 667 C CA . GLU A 1 81 ? -5.829 -10.167 12.415 1.00 80.12 81 GLU A CA 1
ATOM 668 C C . GLU A 1 81 ? -5.337 -10.589 11.026 1.00 80.12 81 GLU A C 1
ATOM 670 O O . GLU A 1 81 ? -5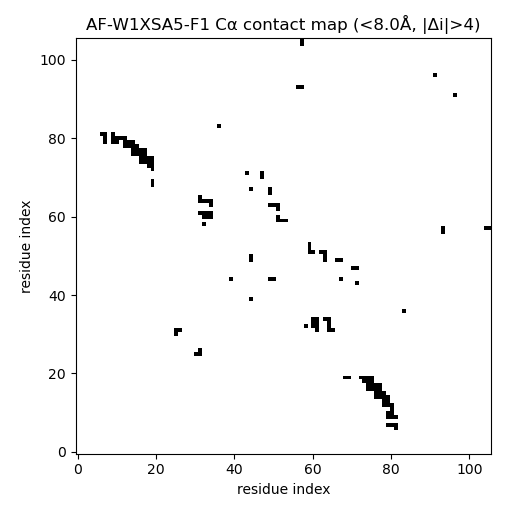.282 -9.797 10.082 1.00 80.12 81 GLU A O 1
ATOM 675 N N . ALA A 1 82 ? -5.044 -11.880 10.871 1.00 75.69 82 ALA A N 1
ATOM 676 C CA . ALA A 1 82 ? -4.700 -12.488 9.588 1.00 75.69 82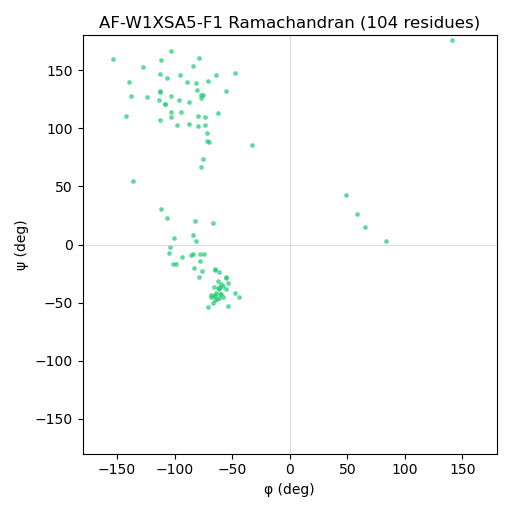 ALA A CA 1
ATOM 677 C C . ALA A 1 82 ? -5.956 -12.714 8.722 1.00 75.69 82 ALA A C 1
ATOM 679 O O . ALA A 1 82 ? -6.357 -13.847 8.460 1.00 75.69 82 ALA A O 1
ATOM 680 N N . LEU A 1 83 ? -6.594 -11.624 8.289 1.00 77.19 83 LEU A N 1
ATOM 681 C CA . LEU A 1 83 ? -7.853 -11.649 7.525 1.00 77.19 83 LEU A CA 1
ATOM 682 C C . LEU A 1 83 ? -7.679 -12.005 6.042 1.00 77.19 83 LEU A C 1
ATOM 684 O O . LEU A 1 83 ? -8.668 -12.183 5.333 1.00 77.19 83 LEU A O 1
ATOM 688 N N . TYR A 1 84 ? -6.439 -12.089 5.559 1.00 75.06 84 TYR A N 1
ATOM 689 C CA . TYR A 1 84 ? -6.130 -12.350 4.158 1.00 75.06 84 TYR A CA 1
ATOM 690 C C . TYR A 1 84 ? -5.222 -13.573 4.017 1.00 75.06 84 TYR A C 1
ATOM 692 O O . TYR A 1 84 ? -4.151 -13.635 4.621 1.00 75.06 84 TYR A O 1
ATOM 700 N N . TYR A 1 85 ? -5.633 -14.534 3.189 1.00 71.50 85 TYR A N 1
ATOM 701 C CA . TYR A 1 85 ? -4.820 -15.698 2.843 1.00 71.50 85 TYR A CA 1
ATOM 702 C C . TYR A 1 85 ? -4.060 -15.431 1.546 1.00 71.50 85 TYR A C 1
ATOM 704 O O . TYR A 1 85 ? -4.656 -15.306 0.479 1.00 71.50 85 TYR A O 1
ATOM 712 N N . TYR A 1 86 ? -2.733 -15.364 1.639 1.00 70.44 86 TYR A N 1
ATOM 713 C CA . TYR A 1 86 ? -1.863 -15.251 0.474 1.00 70.44 86 TYR A CA 1
ATOM 714 C C . TYR A 1 86 ? -1.521 -16.646 -0.063 1.00 70.44 86 TYR A C 1
ATOM 716 O O . TYR A 1 86 ? -0.989 -17.480 0.673 1.00 70.44 86 TYR A O 1
ATOM 724 N N . SER A 1 87 ? -1.837 -16.905 -1.333 1.00 70.38 87 SER A N 1
ATOM 725 C CA . SER A 1 87 ? -1.445 -18.132 -2.031 1.00 70.38 87 SER A CA 1
ATOM 726 C C . SER A 1 87 ? -0.274 -17.819 -2.949 1.00 70.38 87 SER A C 1
ATOM 728 O O . SER A 1 87 ? -0.432 -17.068 -3.908 1.00 70.38 87 SER A O 1
ATOM 730 N N . GLN A 1 88 ? 0.890 -18.389 -2.653 1.00 66.06 88 GLN A N 1
ATOM 731 C CA . GLN A 1 88 ? 2.067 -18.302 -3.507 1.00 66.06 88 GLN A CA 1
ATOM 732 C C . GLN A 1 88 ? 2.199 -19.636 -4.243 1.00 66.06 88 GLN A C 1
ATOM 734 O O . GLN A 1 88 ? 2.477 -20.655 -3.615 1.00 66.06 88 GLN A O 1
ATOM 739 N N . ASP A 1 89 ? 1.945 -19.646 -5.550 1.00 65.06 89 ASP A N 1
ATOM 740 C CA . ASP A 1 89 ? 2.293 -20.793 -6.390 1.00 65.06 89 ASP A CA 1
ATOM 741 C C . ASP A 1 89 ? 3.790 -20.715 -6.726 1.00 65.06 89 ASP A C 1
ATOM 743 O O . ASP A 1 89 ? 4.277 -19.665 -7.140 1.00 65.06 89 ASP A O 1
ATOM 747 N N . ASP A 1 90 ? 4.517 -21.829 -6.582 1.00 57.34 90 ASP A N 1
ATOM 748 C CA . ASP A 1 90 ? 5.980 -21.963 -6.769 1.00 57.34 90 ASP A CA 1
ATOM 749 C C . ASP A 1 90 ? 6.464 -21.768 -8.230 1.00 57.34 90 ASP A C 1
ATOM 751 O O . ASP A 1 90 ? 7.553 -22.205 -8.609 1.00 57.34 90 ASP A O 1
ATOM 755 N N . ARG A 1 91 ? 5.663 -21.142 -9.096 1.00 56.03 91 ARG A N 1
ATOM 756 C CA . ARG A 1 91 ? 6.057 -20.825 -10.476 1.00 56.03 91 ARG A CA 1
ATOM 757 C C . ARG A 1 91 ? 6.728 -19.459 -10.488 1.00 56.03 91 ARG A C 1
ATOM 759 O O . ARG A 1 91 ? 6.259 -18.575 -9.787 1.00 56.03 91 ARG A O 1
ATOM 766 N N . GLU A 1 92 ? 7.796 -19.304 -11.273 1.00 59.09 92 GLU A N 1
ATOM 767 C CA . GLU A 1 92 ? 8.612 -18.088 -11.440 1.00 59.09 92 GLU A CA 1
ATOM 768 C C . GLU A 1 92 ? 7.829 -16.764 -11.306 1.00 59.09 92 GLU A C 1
ATOM 770 O O . GLU A 1 92 ? 7.374 -16.184 -12.294 1.00 59.09 92 GLU A O 1
ATOM 775 N N . SER A 1 93 ? 7.659 -16.278 -10.076 1.00 67.44 93 SER A N 1
ATOM 776 C CA . SER A 1 93 ? 7.025 -14.993 -9.811 1.00 67.44 93 SER A CA 1
ATOM 777 C C . SER A 1 93 ? 8.026 -13.872 -10.070 1.00 67.44 93 SER A C 1
ATOM 779 O O . SER A 1 93 ? 9.240 -14.093 -10.065 1.00 67.44 93 SER A O 1
ATOM 781 N N . LEU A 1 94 ? 7.521 -12.651 -10.264 1.00 63.00 94 LEU A N 1
ATOM 782 C CA . LEU A 1 94 ? 8.368 -11.461 -10.389 1.00 63.00 94 LEU A CA 1
ATOM 783 C C . LEU A 1 94 ? 9.327 -11.316 -9.199 1.00 63.00 94 LEU A C 1
ATOM 785 O O . LEU A 1 94 ? 10.462 -10.903 -9.410 1.00 63.00 94 LEU A O 1
ATOM 789 N N . ASP A 1 95 ? 8.910 -11.744 -8.003 1.00 61.72 95 ASP A N 1
ATOM 790 C CA . ASP A 1 95 ? 9.715 -11.727 -6.774 1.00 61.72 95 ASP A CA 1
ATOM 791 C C . ASP A 1 95 ? 10.780 -12.836 -6.696 1.00 61.72 95 ASP A C 1
ATOM 793 O O . ASP A 1 95 ? 11.752 -12.708 -5.957 1.00 61.72 95 ASP A O 1
ATOM 797 N N . ASN A 1 96 ? 10.609 -13.936 -7.440 1.00 61.12 96 ASN A N 1
ATOM 798 C CA . ASN A 1 96 ? 11.498 -15.106 -7.398 1.00 61.12 96 ASN A CA 1
ATOM 799 C C . ASN A 1 96 ? 12.437 -15.198 -8.614 1.00 61.12 96 ASN A C 1
ATOM 801 O O . ASN A 1 96 ? 13.261 -16.112 -8.692 1.00 61.12 96 ASN A O 1
ATOM 805 N N . ARG A 1 97 ? 12.320 -14.274 -9.574 1.00 70.44 97 ARG A N 1
ATOM 806 C CA . ARG A 1 97 ? 13.184 -14.212 -10.755 1.00 70.44 97 ARG A CA 1
ATOM 807 C C . ARG A 1 97 ? 14.510 -13.521 -10.423 1.00 70.44 97 ARG A C 1
ATOM 809 O O . ARG A 1 97 ? 14.545 -12.498 -9.749 1.00 70.44 97 ARG A O 1
ATOM 816 N N . TYR A 1 98 ? 15.607 -14.061 -10.948 1.00 73.38 98 TYR A N 1
ATOM 817 C CA . TYR A 1 98 ? 16.907 -13.396 -10.906 1.00 73.38 98 TYR A CA 1
ATOM 818 C C . TYR A 1 98 ? 16.956 -12.246 -11.924 1.00 73.38 98 TYR A C 1
ATOM 820 O O . TYR A 1 98 ? 16.644 -12.448 -13.098 1.00 73.38 98 TYR A O 1
ATOM 828 N N . TYR A 1 99 ? 17.354 -11.052 -11.478 1.00 74.81 99 TYR A N 1
ATOM 829 C CA . TYR A 1 99 ? 17.547 -9.882 -12.337 1.00 74.81 99 TYR A CA 1
ATOM 830 C C . TYR A 1 99 ? 19.031 -9.508 -12.390 1.00 74.81 99 TYR A C 1
ATOM 832 O O . TYR A 1 99 ? 19.562 -8.930 -11.441 1.00 74.81 99 TYR A O 1
ATOM 840 N N . ASP A 1 100 ? 19.684 -9.775 -13.526 1.00 76.94 100 ASP A N 1
ATOM 841 C CA . ASP A 1 100 ? 21.089 -9.403 -13.785 1.00 76.94 100 ASP A CA 1
ATOM 842 C C . ASP A 1 100 ? 21.350 -7.898 -13.604 1.00 76.94 100 ASP A C 1
ATOM 844 O O . ASP A 1 100 ? 22.448 -7.457 -13.267 1.00 76.94 100 ASP A O 1
ATOM 848 N N . ASN A 1 101 ? 20.321 -7.085 -13.839 1.00 78.88 101 ASN A N 1
ATOM 849 C CA . ASN A 1 101 ? 20.361 -5.632 -13.818 1.00 78.88 101 ASN A CA 1
ATOM 850 C C . ASN A 1 101 ? 19.568 -5.030 -12.648 1.00 78.88 101 ASN A C 1
ATOM 852 O O . ASN A 1 101 ? 19.074 -3.912 -12.786 1.00 78.88 101 ASN A O 1
ATOM 856 N N . LEU A 1 102 ? 19.468 -5.727 -11.508 1.00 78.00 102 LEU A N 1
ATOM 857 C CA . LEU A 1 102 ? 18.691 -5.288 -10.336 1.00 78.00 102 LEU A CA 1
ATOM 858 C C . LEU A 1 102 ? 18.954 -3.822 -9.933 1.00 78.00 102 LEU A C 1
ATOM 860 O O . LEU A 1 102 ? 18.025 -3.072 -9.668 1.00 78.00 102 LEU A O 1
ATOM 864 N N . PHE A 1 103 ? 20.214 -3.383 -9.967 1.00 72.12 103 PHE A N 1
ATOM 865 C CA . PHE A 1 103 ? 20.606 -2.007 -9.624 1.00 72.12 103 PHE A CA 1
ATOM 866 C C . PHE A 1 103 ? 20.263 -0.947 -10.684 1.00 72.12 103 PHE A C 1
ATOM 868 O O . PHE A 1 103 ? 20.498 0.232 -10.453 1.00 72.12 103 PHE A O 1
ATOM 875 N N . ARG A 1 104 ? 19.804 -1.349 -11.874 1.00 66.69 104 ARG A N 1
ATOM 876 C CA . ARG A 1 104 ? 19.355 -0.434 -12.941 1.00 66.69 104 ARG A CA 1
ATOM 877 C C . ARG A 1 104 ? 17.833 -0.328 -13.029 1.00 66.69 104 ARG A C 1
ATOM 879 O O . ARG A 1 104 ? 17.346 0.549 -13.733 1.00 66.69 104 ARG A O 1
ATOM 886 N N . ILE A 1 105 ? 17.112 -1.273 -12.426 1.00 63.22 105 ILE A N 1
ATOM 887 C CA . ILE A 1 105 ? 15.642 -1.332 -12.420 1.00 63.22 105 ILE A CA 1
ATOM 888 C C . ILE A 1 105 ? 15.037 -0.774 -11.123 1.00 63.22 105 ILE A C 1
ATOM 890 O O . ILE A 1 105 ? 13.856 -0.443 -11.123 1.00 63.22 105 ILE A O 1
ATOM 894 N N . TYR A 1 106 ? 15.848 -0.642 -10.068 1.00 52.44 106 TYR A N 1
ATOM 895 C CA . TYR A 1 106 ? 15.616 0.228 -8.910 1.00 52.44 106 TYR A CA 1
ATOM 896 C C . TYR A 1 106 ? 16.261 1.596 -9.135 1.00 52.44 106 TYR A C 1
ATOM 898 O O . TYR A 1 106 ? 15.679 2.595 -8.659 1.00 52.44 106 TYR A O 1
#

Mean predicted aligned error: 9.71 Å

InterPro domains:
  IPR029044 Nucleotide-diphospho-sugar transferases [SSF53448] (26-97)

pLDDT: mean 78.96, std 16.92, range [34.56, 97.38]

Sequence (106 aa):
KSNRKQILSPLKDESIILDRKDFFNLYNWNLLNSPCNKIFNRNKINKHNISYIKTLSLGEDMIFNLDYLEKCSGSIRITNEALYYYSQDDRESLDNRYYDNLFRIY